Protein AF-M8B0C6-F1 (afdb_monomer_lite)

Structure (mmCIF, N/CA/C/O backbone):
data_AF-M8B0C6-F1
#
_entry.id   AF-M8B0C6-F1
#
loop_
_atom_site.group_PDB
_atom_site.id
_atom_site.type_symbol
_atom_site.label_atom_id
_atom_site.label_alt_id
_atom_site.label_comp_id
_atom_site.label_asym_id
_atom_site.label_entity_id
_atom_site.label_seq_id
_atom_site.pdbx_PDB_ins_code
_atom_site.Cartn_x
_atom_site.Cartn_y
_atom_site.Cartn_z
_atom_site.occupancy
_atom_site.B_iso_or_equiv
_atom_site.auth_seq_id
_atom_site.auth_comp_id
_atom_site.auth_asym_id
_atom_site.auth_atom_id
_atom_site.pdbx_PDB_model_num
ATOM 1 N N . MET A 1 1 ? -4.706 22.911 -1.051 1.00 49.00 1 MET A N 1
ATOM 2 C CA . MET A 1 1 ? -5.132 23.132 0.353 1.00 49.00 1 MET A CA 1
AT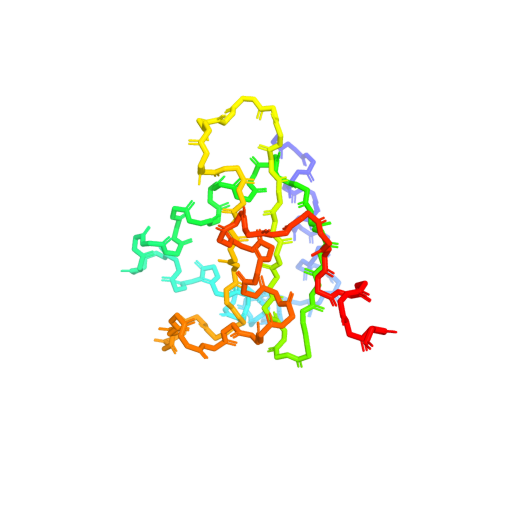OM 3 C C . MET A 1 1 ? -6.655 23.122 0.510 1.00 49.00 1 MET A C 1
ATOM 5 O O . MET A 1 1 ? -7.165 22.219 1.154 1.00 49.00 1 MET A O 1
ATOM 9 N N . ALA A 1 2 ? -7.408 24.033 -0.124 1.00 62.12 2 ALA A N 1
ATOM 10 C CA . ALA A 1 2 ? -8.867 24.136 0.068 1.00 62.12 2 ALA A CA 1
ATOM 11 C C . ALA A 1 2 ? -9.688 22.903 -0.373 1.00 62.12 2 ALA A C 1
ATOM 13 O O . ALA A 1 2 ? -10.706 22.598 0.239 1.00 62.12 2 ALA A O 1
ATOM 14 N N . ALA A 1 3 ? -9.253 22.174 -1.408 1.00 67.88 3 ALA A N 1
ATOM 15 C CA . ALA A 1 3 ? -9.934 20.955 -1.858 1.00 67.88 3 ALA A CA 1
ATOM 16 C C . ALA A 1 3 ? -9.866 19.828 -0.813 1.00 67.88 3 ALA A C 1
ATOM 18 O O . ALA A 1 3 ? -10.892 19.234 -0.506 1.00 67.88 3 ALA A O 1
ATOM 19 N N . VAL A 1 4 ? -8.691 19.622 -0.205 1.00 66.06 4 VAL A N 1
ATOM 20 C CA . VAL A 1 4 ? -8.466 18.605 0.838 1.00 66.06 4 VAL A CA 1
ATOM 21 C C . VAL A 1 4 ? -9.269 18.927 2.098 1.00 66.06 4 VAL A C 1
ATOM 23 O O . VAL A 1 4 ? -9.908 18.053 2.674 1.00 66.06 4 VAL A O 1
ATOM 26 N N . VAL A 1 5 ? -9.302 20.202 2.498 1.00 73.56 5 VAL A N 1
ATOM 27 C CA . VAL A 1 5 ? -10.102 20.653 3.648 1.00 73.56 5 VAL A CA 1
ATOM 28 C C . VAL A 1 5 ? -11.595 20.436 3.394 1.00 73.56 5 VAL A C 1
ATOM 30 O O . VAL A 1 5 ? -12.302 19.960 4.277 1.00 73.56 5 VAL A O 1
ATOM 33 N N . ARG A 1 6 ? -12.078 20.714 2.175 1.00 72.50 6 ARG A N 1
ATOM 34 C CA . ARG A 1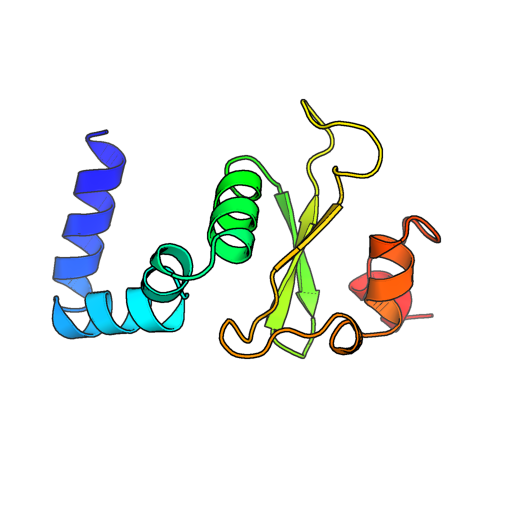 6 ? -13.478 20.475 1.798 1.00 72.50 6 ARG A CA 1
ATOM 35 C C . ARG A 1 6 ? -13.837 18.992 1.770 1.00 72.50 6 ARG A C 1
ATOM 37 O O . ARG A 1 6 ? -14.893 18.643 2.282 1.00 72.50 6 ARG A O 1
ATOM 44 N N . SER A 1 7 ? -12.965 18.128 1.252 1.00 66.62 7 SER A N 1
ATOM 45 C CA . SER A 1 7 ? -13.193 16.677 1.264 1.00 66.62 7 SER A CA 1
ATOM 46 C C . SER A 1 7 ? -13.156 16.093 2.678 1.00 66.62 7 SER A C 1
ATOM 48 O O . SER A 1 7 ? -13.974 15.239 3.006 1.00 66.62 7 SER A O 1
ATOM 50 N N . VAL A 1 8 ? -12.269 16.588 3.551 1.00 72.25 8 VAL A N 1
ATOM 51 C CA . VAL A 1 8 ? -12.239 16.198 4.973 1.00 72.25 8 VAL A CA 1
ATOM 52 C C . VAL A 1 8 ? -13.521 16.648 5.674 1.00 72.25 8 VAL A C 1
ATOM 54 O O . VAL A 1 8 ? -14.146 15.860 6.378 1.00 72.25 8 VAL A O 1
ATOM 57 N N . TRP A 1 9 ? -13.964 17.885 5.434 1.00 73.00 9 TRP A N 1
ATOM 58 C CA . TRP A 1 9 ? -15.207 18.411 5.997 1.00 73.00 9 TRP A CA 1
ATOM 59 C C . TRP A 1 9 ? -16.446 17.648 5.509 1.00 73.00 9 TRP A C 1
ATOM 61 O O . TRP A 1 9 ? -17.313 17.312 6.312 1.00 73.00 9 TRP A O 1
ATOM 71 N N . GLN A 1 10 ? -16.517 17.320 4.216 1.00 69.50 10 GLN A N 1
ATOM 72 C CA . GLN A 1 10 ? -17.580 16.480 3.655 1.00 69.50 10 GLN A CA 1
ATOM 73 C C . GLN A 1 10 ? -17.573 15.079 4.275 1.00 69.50 10 GLN A C 1
ATOM 75 O O . GLN A 1 10 ? -18.624 14.614 4.707 1.00 69.50 10 GLN A O 1
ATOM 80 N N . GLY A 1 11 ? -16.401 14.459 4.438 1.00 66.44 11 GLY A N 1
ATOM 81 C CA . GLY A 1 11 ? -16.275 13.154 5.092 1.00 66.44 11 GLY A CA 1
ATOM 82 C C . GLY A 1 11 ? -16.716 13.160 6.560 1.00 66.44 11 GLY A C 1
ATOM 83 O O . GLY A 1 11 ? -17.401 12.237 7.002 1.00 66.44 11 GLY A O 1
ATOM 84 N N . ILE A 1 12 ? -16.386 14.219 7.311 1.00 75.62 12 ILE A N 1
ATOM 85 C CA . ILE A 1 12 ? -16.856 14.412 8.694 1.00 75.62 12 ILE A CA 1
ATOM 86 C C . ILE A 1 12 ? -18.376 14.611 8.725 1.00 75.62 12 ILE A C 1
ATOM 88 O O . ILE A 1 12 ? -19.041 14.074 9.612 1.00 75.62 12 ILE A O 1
ATOM 92 N N . ARG A 1 13 ? -18.936 15.351 7.760 1.00 73.31 13 ARG A N 1
ATOM 93 C CA . ARG A 1 13 ? -20.374 15.641 7.686 1.00 73.31 13 ARG A CA 1
ATOM 94 C C . ARG A 1 13 ? -21.211 14.426 7.278 1.00 73.31 13 ARG A C 1
ATOM 96 O O . ARG A 1 13 ? -22.314 14.276 7.784 1.00 73.31 13 ARG A O 1
ATOM 103 N N . GLU A 1 14 ? -20.699 13.570 6.396 1.00 71.50 14 GLU A N 1
ATOM 104 C CA . GLU A 1 14 ? -21.406 12.374 5.912 1.00 71.50 14 GLU A CA 1
ATOM 105 C C . GLU A 1 14 ? -21.333 11.195 6.885 1.00 71.50 14 GLU A C 1
ATOM 107 O O . GLU A 1 14 ? -22.322 10.492 7.073 1.00 71.50 14 GLU A O 1
ATOM 112 N N . LYS A 1 15 ? -20.174 10.959 7.513 1.00 66.19 15 LYS A N 1
ATOM 113 C CA . LYS A 1 15 ? -19.966 9.785 8.379 1.00 66.19 15 LYS A CA 1
ATOM 114 C C . LYS A 1 15 ? -20.125 10.099 9.869 1.00 66.19 15 LYS A C 1
ATOM 116 O O . LYS A 1 15 ? -20.319 9.181 10.666 1.00 66.19 15 LYS A O 1
ATOM 121 N N . GLY A 1 16 ? -20.063 11.374 10.253 1.00 81.81 16 GLY A N 1
ATOM 122 C CA . GLY A 1 16 ? -19.951 11.819 11.640 1.00 81.81 16 GLY A CA 1
ATOM 123 C C . GLY A 1 16 ? -18.506 11.747 12.144 1.00 81.81 16 GLY A C 1
ATOM 124 O O . GLY A 1 16 ? -17.748 10.838 11.792 1.00 81.81 16 GLY A O 1
ATOM 125 N N . LEU A 1 17 ? -18.120 12.702 12.999 1.00 79.75 17 LEU A N 1
ATOM 126 C CA . LEU A 1 17 ? -16.746 12.859 13.500 1.00 79.75 17 LEU A CA 1
ATOM 127 C C . LEU A 1 17 ? -16.192 11.563 14.121 1.00 79.75 17 LEU A C 1
ATOM 129 O O . LEU A 1 17 ? -15.041 11.206 13.884 1.00 79.75 17 LEU A O 1
ATOM 133 N N . THR A 1 18 ? -17.027 10.817 14.847 1.00 77.44 18 THR A N 1
ATOM 134 C CA . THR A 1 18 ? -16.654 9.550 15.494 1.00 77.44 18 THR A CA 1
ATOM 135 C C . THR A 1 18 ? -16.306 8.453 14.488 1.00 77.44 18 THR A C 1
ATOM 137 O O . THR A 1 18 ? -15.300 7.767 14.655 1.00 77.44 18 THR A O 1
ATOM 140 N N . ASN A 1 19 ? -17.090 8.291 13.415 1.00 78.69 19 ASN A N 1
ATOM 141 C CA . ASN A 1 19 ? -16.783 7.302 12.378 1.00 78.69 19 ASN A CA 1
ATOM 142 C C . ASN A 1 19 ? -15.604 7.733 11.513 1.00 78.69 19 ASN A C 1
ATOM 144 O O . ASN A 1 19 ? -14.851 6.875 11.072 1.00 78.69 19 ASN A O 1
ATOM 148 N N . PHE A 1 20 ? -15.416 9.035 11.290 1.00 78.62 20 PHE A N 1
ATOM 149 C CA . PHE A 1 20 ? -14.238 9.543 10.594 1.00 78.62 20 PHE A CA 1
ATOM 150 C C . PHE A 1 20 ? -12.956 9.303 11.406 1.00 78.62 20 PHE A C 1
ATOM 152 O O . PHE A 1 20 ? -11.968 8.819 10.861 1.00 78.62 20 PHE A O 1
ATOM 159 N N . LEU A 1 21 ? -12.980 9.562 12.718 1.00 77.56 21 LEU A N 1
ATOM 160 C CA . LEU A 1 21 ? -11.859 9.255 13.612 1.00 77.56 21 LEU A CA 1
ATOM 161 C C . LEU A 1 21 ? -11.587 7.749 13.690 1.00 77.56 21 LEU A C 1
ATOM 163 O O . LEU A 1 21 ? -10.429 7.336 13.658 1.00 77.56 21 LEU A O 1
ATOM 167 N N . ARG A 1 22 ? -12.640 6.923 13.743 1.00 77.19 22 ARG A N 1
ATOM 168 C CA . ARG A 1 22 ? -12.518 5.462 13.666 1.00 77.19 22 ARG A CA 1
ATOM 169 C C . ARG A 1 22 ? -11.898 5.023 12.341 1.00 77.19 22 ARG A C 1
ATOM 171 O O . ARG A 1 22 ? -10.931 4.277 12.363 1.00 77.19 22 ARG A O 1
ATOM 178 N N . TYR A 1 23 ? -12.371 5.564 11.222 1.00 76.69 23 TYR A N 1
ATOM 179 C CA . TYR A 1 23 ? -11.816 5.318 9.893 1.00 76.69 23 TYR A CA 1
ATOM 180 C C . TYR A 1 23 ? -10.333 5.706 9.811 1.00 76.69 23 TYR A C 1
ATOM 182 O O . TYR A 1 23 ? -9.511 4.906 9.382 1.00 76.69 23 TYR A O 1
ATOM 190 N N . ALA A 1 24 ? -9.953 6.892 10.297 1.00 75.19 24 ALA A N 1
ATOM 191 C CA . ALA A 1 24 ? -8.557 7.331 10.329 1.00 75.19 24 ALA A CA 1
ATOM 192 C C . ALA A 1 24 ? -7.675 6.445 11.233 1.00 75.19 24 ALA A C 1
ATOM 194 O O . ALA A 1 24 ? -6.489 6.243 10.954 1.00 75.19 24 ALA A O 1
ATOM 195 N N . ARG A 1 25 ? -8.248 5.893 12.311 1.00 75.62 25 ARG A N 1
ATOM 196 C CA . ARG A 1 25 ? -7.585 4.915 13.183 1.00 75.62 25 ARG A CA 1
ATOM 197 C C . ARG A 1 25 ? -7.408 3.559 12.501 1.00 75.62 25 ARG A C 1
ATOM 199 O O . ARG A 1 25 ? -6.327 2.986 12.615 1.00 75.62 25 ARG A O 1
ATOM 206 N N . GLU A 1 26 ? -8.435 3.075 11.807 1.00 70.94 26 GLU A N 1
ATOM 207 C CA . GLU A 1 26 ? -8.454 1.793 11.089 1.00 70.94 26 GLU A CA 1
ATOM 208 C C . GLU A 1 26 ? -7.515 1.801 9.874 1.00 70.94 26 GLU A C 1
ATOM 210 O O . GLU A 1 26 ? -6.712 0.888 9.720 1.00 70.94 26 GLU A O 1
ATOM 215 N N . GLU A 1 27 ? -7.499 2.881 9.089 1.00 72.38 27 GLU A N 1
ATOM 216 C CA . GLU A 1 27 ? -6.548 3.098 7.982 1.00 72.38 27 GLU A CA 1
ATOM 217 C C . GLU A 1 27 ? -5.079 3.224 8.447 1.00 72.38 27 GLU A C 1
ATOM 219 O O . GLU A 1 27 ? -4.146 3.232 7.634 1.00 72.38 27 GLU A O 1
ATOM 224 N N . GLY A 1 28 ? -4.853 3.326 9.762 1.00 71.19 28 GLY A N 1
ATOM 225 C CA . GLY A 1 28 ? -3.524 3.350 10.366 1.00 71.19 28 GLY A CA 1
ATOM 226 C C . GLY A 1 28 ? -2.831 4.708 10.351 1.00 71.19 28 GLY A C 1
ATOM 227 O O . GLY A 1 28 ? -1.657 4.777 10.718 1.00 71.19 28 GLY A O 1
ATOM 228 N N . TYR A 1 29 ? -3.524 5.796 9.998 1.00 70.12 29 TYR A N 1
ATOM 229 C CA . TYR A 1 29 ? -2.950 7.149 10.028 1.00 70.12 29 TYR A CA 1
ATOM 230 C C . TYR A 1 29 ? -2.513 7.562 11.439 1.00 70.12 29 TYR A C 1
ATOM 232 O O . TYR A 1 29 ? -1.493 8.224 11.599 1.00 70.12 29 TYR A O 1
ATOM 240 N N . LEU A 1 30 ? -3.226 7.105 12.474 1.00 73.12 30 LEU A N 1
ATOM 241 C CA . LEU A 1 30 ? -2.820 7.309 13.870 1.00 73.12 30 LEU A CA 1
ATOM 242 C C . LEU A 1 30 ? -1.564 6.507 14.246 1.00 73.12 30 LEU A C 1
ATOM 244 O O . LEU A 1 30 ? -0.741 6.993 15.016 1.00 73.12 30 LEU A O 1
ATOM 248 N N . LYS A 1 31 ? -1.394 5.297 13.695 1.00 71.31 31 LYS A N 1
ATOM 249 C CA . LYS A 1 31 ? -0.209 4.457 13.948 1.00 71.31 31 LYS A CA 1
ATOM 250 C C . LYS A 1 31 ? 1.040 4.962 13.216 1.00 71.31 31 LYS A C 1
ATOM 252 O O . LYS A 1 31 ? 2.134 4.791 13.740 1.00 71.31 31 LYS A O 1
ATOM 257 N N . CYS A 1 32 ? 0.886 5.656 12.082 1.00 72.69 32 CYS A N 1
ATOM 258 C CA . CYS A 1 32 ? 2.001 6.302 11.371 1.00 72.69 32 CYS A CA 1
ATOM 259 C C . CYS A 1 32 ? 2.752 7.327 12.229 1.00 72.69 32 CYS A C 1
ATOM 261 O O . CYS A 1 32 ? 3.921 7.583 11.981 1.00 72.69 32 CYS A O 1
ATOM 263 N N . LEU A 1 33 ? 2.096 7.936 13.222 1.00 71.75 33 LEU A N 1
ATOM 264 C CA . LEU A 1 33 ? 2.744 8.923 14.088 1.00 71.75 33 LEU A CA 1
ATOM 265 C C . LEU A 1 33 ? 3.771 8.286 15.036 1.00 71.75 33 LEU A C 1
ATOM 267 O O . LEU A 1 33 ? 4.713 8.957 15.442 1.00 71.75 33 LEU A O 1
ATOM 271 N N . GLY A 1 34 ? 3.581 7.010 15.392 1.00 73.12 34 GLY A N 1
ATOM 272 C CA . GLY A 1 34 ? 4.497 6.259 16.255 1.00 73.12 34 GLY A CA 1
ATOM 273 C C . GLY A 1 34 ? 5.472 5.362 15.491 1.00 73.12 34 GLY A C 1
ATOM 274 O O . GLY A 1 34 ? 6.554 5.085 15.998 1.00 73.12 34 GLY A O 1
ATOM 275 N N . ASP A 1 35 ? 5.109 4.921 14.283 1.00 76.81 35 ASP A N 1
ATOM 276 C CA . ASP A 1 35 ? 5.949 4.071 13.437 1.00 76.81 35 ASP A CA 1
ATOM 277 C C . ASP A 1 35 ? 6.471 4.841 12.214 1.00 76.81 35 ASP A C 1
ATOM 279 O O . ASP A 1 35 ? 5.743 5.101 11.248 1.00 76.81 35 ASP A O 1
ATOM 283 N N . GLY A 1 36 ? 7.763 5.179 12.253 1.00 76.44 36 GLY A N 1
ATOM 284 C CA . GLY A 1 36 ? 8.445 5.908 11.185 1.00 76.44 36 GLY A CA 1
ATOM 285 C C . GLY A 1 36 ? 8.483 5.164 9.847 1.00 76.44 36 GLY A C 1
ATOM 286 O O . GLY A 1 36 ? 8.427 5.811 8.800 1.00 76.44 36 GLY A O 1
ATOM 287 N N . ASN A 1 37 ? 8.500 3.825 9.852 1.00 77.62 37 ASN A N 1
ATOM 288 C CA . ASN A 1 37 ? 8.482 3.042 8.614 1.00 77.62 37 ASN A CA 1
ATOM 289 C C . ASN A 1 37 ? 7.131 3.180 7.916 1.00 77.62 37 ASN A C 1
ATOM 291 O O . ASN A 1 37 ? 7.059 3.387 6.705 1.00 77.62 37 ASN A O 1
ATOM 295 N N . LEU A 1 38 ? 6.045 3.133 8.689 1.00 78.69 38 LEU A N 1
ATOM 296 C CA . LEU A 1 38 ? 4.705 3.283 8.143 1.00 78.69 38 LEU A CA 1
ATOM 297 C C . LEU A 1 38 ? 4.466 4.705 7.615 1.00 78.69 38 LEU A C 1
ATOM 299 O O . LEU A 1 38 ? 3.867 4.868 6.548 1.00 78.69 38 LEU A O 1
ATOM 303 N N . LEU A 1 39 ? 4.984 5.725 8.310 1.00 79.50 39 LEU A N 1
ATOM 304 C CA . LEU A 1 39 ? 4.975 7.105 7.821 1.00 79.50 39 LEU A CA 1
ATOM 305 C C . LEU A 1 39 ? 5.700 7.214 6.474 1.00 79.50 39 LEU A C 1
ATOM 307 O O . LEU A 1 39 ? 5.170 7.807 5.534 1.00 79.50 39 LEU A O 1
ATOM 311 N N . GLN A 1 40 ? 6.884 6.606 6.362 1.00 79.06 40 GLN A N 1
ATOM 312 C CA . GLN A 1 40 ? 7.652 6.596 5.124 1.00 79.06 40 GLN A CA 1
ATOM 313 C C . GLN A 1 40 ? 6.867 5.936 3.985 1.00 79.06 40 GLN A C 1
ATOM 315 O O . GLN A 1 40 ? 6.801 6.512 2.899 1.00 79.06 40 GLN A O 1
ATOM 320 N N . THR A 1 41 ? 6.233 4.784 4.209 1.00 79.12 41 THR A N 1
ATOM 321 C CA . THR A 1 41 ? 5.408 4.119 3.187 1.00 79.12 41 THR A CA 1
ATOM 322 C C . THR A 1 41 ? 4.227 4.991 2.763 1.00 79.12 41 THR A C 1
ATOM 324 O O . THR A 1 41 ? 3.987 5.164 1.570 1.00 79.12 41 THR A O 1
ATOM 327 N N . LYS A 1 42 ? 3.530 5.633 3.712 1.00 80.38 42 LYS A N 1
ATOM 328 C CA . LYS A 1 42 ? 2.434 6.562 3.386 1.00 80.38 42 LYS A CA 1
ATOM 329 C C . LYS A 1 42 ? 2.911 7.774 2.581 1.00 80.38 42 LYS A C 1
ATOM 331 O O . LYS A 1 42 ? 2.161 8.241 1.732 1.00 80.38 42 LYS A O 1
ATOM 336 N N . ILE A 1 43 ? 4.133 8.264 2.807 1.00 79.19 43 ILE A N 1
ATOM 337 C CA . ILE A 1 43 ? 4.732 9.332 1.992 1.00 79.19 43 ILE A CA 1
ATOM 338 C C . ILE A 1 43 ? 5.052 8.824 0.582 1.00 79.19 43 ILE A C 1
ATOM 340 O O . ILE A 1 43 ? 4.740 9.513 -0.384 1.00 79.1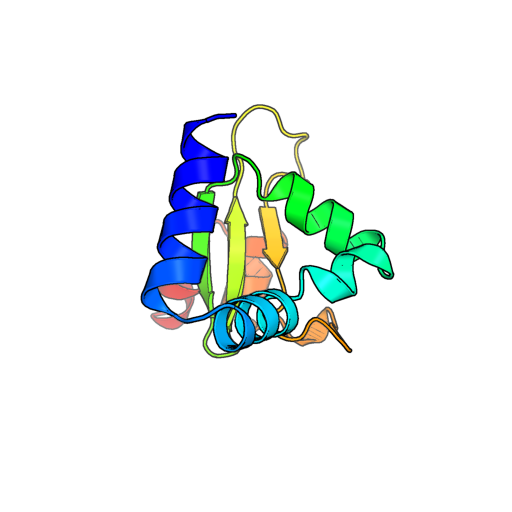9 43 ILE A O 1
ATOM 344 N N . HIS A 1 44 ? 5.616 7.620 0.438 1.00 75.94 44 HIS A N 1
ATOM 345 C CA . HIS A 1 44 ? 5.897 7.037 -0.882 1.00 75.94 44 HIS A CA 1
ATOM 346 C C . HIS A 1 44 ? 4.620 6.799 -1.694 1.00 75.94 44 HIS A C 1
ATOM 348 O O . HIS A 1 44 ? 4.630 6.991 -2.907 1.00 75.94 44 HIS A O 1
ATOM 354 N N . ASN A 1 45 ? 3.507 6.463 -1.033 1.00 78.31 45 ASN A N 1
ATOM 355 C CA . ASN A 1 45 ? 2.202 6.326 -1.683 1.00 78.31 45 ASN A CA 1
ATOM 356 C C . ASN A 1 45 ? 1.719 7.632 -2.342 1.00 78.31 45 ASN A C 1
ATOM 358 O O . ASN A 1 45 ? 0.900 7.583 -3.261 1.00 78.31 45 ASN A O 1
ATOM 362 N N . ILE A 1 46 ? 2.200 8.803 -1.906 1.00 75.06 46 ILE A N 1
ATOM 363 C CA . ILE A 1 46 ? 1.839 10.090 -2.511 1.00 75.06 46 ILE A CA 1
ATOM 364 C C . ILE A 1 46 ? 2.490 10.171 -3.900 1.00 75.06 46 ILE A C 1
ATOM 366 O O . ILE A 1 46 ? 3.680 10.453 -4.049 1.00 75.06 46 ILE A O 1
ATOM 370 N N . GLY A 1 47 ? 1.686 9.914 -4.933 1.00 77.25 47 GLY A N 1
ATOM 371 C CA . GLY A 1 47 ? 2.125 9.880 -6.332 1.00 77.25 47 GLY A CA 1
ATOM 372 C C . GLY A 1 47 ? 2.517 8.491 -6.842 1.00 77.25 47 GLY A C 1
ATOM 373 O O . GLY A 1 47 ? 3.127 8.398 -7.904 1.00 77.25 47 GLY A O 1
ATOM 374 N N . ALA A 1 48 ? 2.188 7.429 -6.105 1.00 85.31 48 ALA A N 1
ATOM 375 C CA . ALA A 1 48 ? 2.313 6.056 -6.579 1.00 85.31 48 ALA A CA 1
ATOM 376 C C . ALA A 1 48 ? 0.996 5.543 -7.169 1.00 85.31 48 ALA A C 1
ATOM 378 O O . A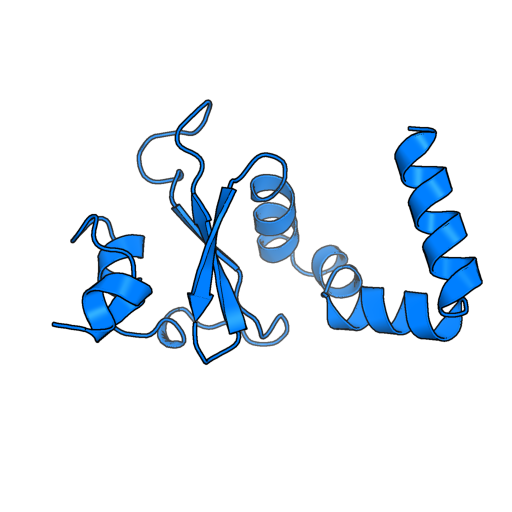LA A 1 48 ? -0.088 5.982 -6.781 1.00 85.31 48 ALA A O 1
ATOM 379 N N . THR A 1 49 ? 1.098 4.587 -8.088 1.00 88.31 49 THR A N 1
ATOM 380 C CA . THR A 1 49 ? -0.056 3.930 -8.707 1.00 88.31 49 THR A CA 1
ATOM 381 C C . THR A 1 49 ? -0.356 2.641 -7.957 1.00 88.31 49 THR A C 1
ATOM 383 O O . THR A 1 49 ? 0.547 1.839 -7.726 1.00 88.31 49 THR A O 1
ATOM 386 N N . LEU A 1 50 ? -1.614 2.440 -7.558 1.00 90.19 50 LEU A N 1
ATOM 387 C CA . LEU A 1 50 ? -2.062 1.173 -6.981 1.00 90.19 50 LEU A CA 1
ATOM 388 C C . LEU A 1 50 ? -2.151 0.131 -8.100 1.00 90.19 50 LEU A C 1
ATOM 390 O O . LEU A 1 50 ? -2.930 0.306 -9.034 1.00 90.19 50 LEU A O 1
ATOM 394 N N . VAL A 1 51 ? -1.354 -0.930 -7.996 1.00 91.38 51 VAL A N 1
ATOM 395 C CA . VAL A 1 51 ? -1.292 -2.007 -8.994 1.00 91.38 51 VAL A CA 1
ATOM 396 C C . VAL A 1 51 ? -2.325 -3.084 -8.694 1.00 91.38 51 VAL A C 1
ATOM 398 O O . VAL A 1 51 ? -3.011 -3.539 -9.603 1.00 91.38 51 VAL A O 1
ATOM 401 N N . GLY A 1 52 ? -2.462 -3.461 -7.423 1.00 90.69 52 GLY A N 1
ATOM 402 C CA . GLY A 1 52 ? -3.397 -4.497 -7.005 1.00 90.69 52 GLY A CA 1
ATOM 403 C C . GLY A 1 52 ? -3.482 -4.645 -5.493 1.00 90.69 52 GLY A C 1
ATOM 404 O O . GLY A 1 52 ? -2.761 -3.988 -4.731 1.00 90.69 52 GLY A O 1
ATOM 405 N N . VAL A 1 53 ? -4.409 -5.497 -5.068 1.00 91.31 53 VAL A N 1
ATOM 406 C CA . VAL A 1 53 ? -4.663 -5.822 -3.664 1.00 91.31 53 VAL A CA 1
ATOM 407 C C . VAL A 1 53 ? -4.781 -7.333 -3.555 1.00 91.31 53 VAL A C 1
ATOM 409 O O . VAL A 1 53 ? -5.564 -7.929 -4.289 1.00 91.31 53 VAL A O 1
ATOM 412 N N . ASP A 1 54 ? -4.018 -7.944 -2.652 1.00 90.44 54 ASP A N 1
ATOM 413 C CA . ASP A 1 54 ? -4.119 -9.387 -2.427 1.00 90.44 54 ASP A CA 1
ATOM 414 C C . ASP A 1 54 ? -5.330 -9.770 -1.560 1.00 90.44 54 ASP A C 1
ATOM 416 O O . ASP A 1 54 ? -6.031 -8.929 -0.989 1.00 90.44 54 ASP A O 1
ATOM 420 N N . THR A 1 55 ? -5.564 -11.074 -1.418 1.00 86.69 55 THR A N 1
ATOM 421 C CA . THR A 1 55 ? -6.630 -11.632 -0.573 1.00 86.69 55 THR A CA 1
ATOM 422 C C . THR A 1 55 ? -6.486 -11.298 0.912 1.00 86.69 55 THR A C 1
ATOM 424 O O . THR A 1 55 ? -7.474 -11.336 1.643 1.00 86.69 55 THR A O 1
ATOM 427 N N . PHE A 1 56 ? -5.276 -10.976 1.375 1.00 86.31 56 PHE A N 1
ATOM 428 C CA . PHE A 1 56 ? -5.013 -10.560 2.754 1.00 86.31 56 PHE A CA 1
ATOM 429 C C . PHE A 1 56 ? -5.238 -9.053 2.961 1.00 86.31 56 PHE A C 1
ATOM 431 O O . PHE A 1 56 ? -5.200 -8.572 4.095 1.00 86.31 56 PHE A O 1
ATOM 438 N N . GLY A 1 57 ? -5.513 -8.310 1.885 1.00 87.25 57 GLY A N 1
ATOM 439 C CA . GLY A 1 57 ? -5.737 -6.870 1.889 1.00 87.25 57 GLY A CA 1
ATOM 440 C C . GLY A 1 57 ? -4.457 -6.036 1.807 1.00 87.25 57 GLY A C 1
ATOM 441 O O . GLY A 1 57 ? -4.524 -4.819 2.011 1.00 87.25 57 GLY A O 1
ATOM 442 N N . ASN A 1 58 ? -3.296 -6.646 1.546 1.00 91.50 58 ASN A N 1
ATOM 443 C CA . ASN A 1 58 ? -2.069 -5.895 1.306 1.00 91.50 58 ASN A CA 1
ATOM 444 C C . ASN A 1 58 ? -2.166 -5.203 -0.051 1.00 91.50 58 ASN A C 1
ATOM 446 O O . ASN A 1 58 ? -2.596 -5.790 -1.044 1.00 91.50 58 ASN A O 1
ATOM 450 N N . LYS A 1 59 ? -1.763 -3.935 -0.087 1.00 91.38 59 LYS A N 1
ATOM 451 C CA . LYS A 1 59 ? -1.851 -3.091 -1.279 1.00 91.38 59 LYS A CA 1
ATOM 452 C C . LYS A 1 59 ? -0.475 -2.963 -1.913 1.00 91.38 59 LYS A C 1
ATOM 454 O O . LYS A 1 59 ? 0.479 -2.587 -1.232 1.00 91.38 59 LYS A O 1
ATOM 459 N N . TYR A 1 60 ? -0.380 -3.232 -3.206 1.00 91.75 60 TYR A N 1
ATOM 460 C CA . TYR A 1 60 ? 0.870 -3.173 -3.957 1.00 91.75 60 TYR A CA 1
ATOM 461 C C . TYR A 1 60 ? 0.899 -1.915 -4.809 1.00 91.75 60 TYR A C 1
ATOM 463 O O . TYR A 1 60 ? -0.033 -1.649 -5.571 1.00 91.75 60 TYR A O 1
ATOM 471 N N . TYR A 1 61 ? 1.968 -1.137 -4.673 1.00 91.31 61 TYR A N 1
ATOM 472 C CA . TYR A 1 61 ? 2.123 0.130 -5.372 1.00 91.31 61 TYR A CA 1
ATOM 473 C C . TYR A 1 61 ? 3.354 0.115 -6.264 1.00 91.31 61 TYR A C 1
ATOM 475 O O . TYR A 1 61 ? 4.383 -0.473 -5.925 1.00 91.31 61 TYR A O 1
ATOM 483 N N . GLU A 1 62 ? 3.241 0.816 -7.388 1.00 90.50 62 GLU A N 1
ATOM 484 C CA . GLU A 1 62 ? 4.336 1.048 -8.314 1.00 90.50 62 GLU A CA 1
ATOM 485 C C . GLU A 1 62 ? 4.459 2.532 -8.664 1.00 90.50 62 GLU A C 1
ATOM 487 O O . GLU A 1 62 ? 3.470 3.243 -8.869 1.00 90.50 62 GLU A O 1
ATOM 492 N N . LYS A 1 63 ? 5.700 3.007 -8.756 1.00 88.12 63 LYS A N 1
ATOM 493 C CA . LYS A 1 63 ? 6.032 4.361 -9.184 1.00 88.12 63 LYS A CA 1
ATOM 494 C C . LYS A 1 63 ? 7.209 4.339 -10.157 1.00 88.12 63 LYS A C 1
ATOM 496 O O . LYS A 1 63 ? 8.369 4.377 -9.760 1.00 88.12 63 LYS A O 1
ATOM 501 N N . LEU A 1 64 ? 6.887 4.291 -11.451 1.00 77.19 64 LEU A N 1
ATOM 502 C CA . LEU A 1 64 ? 7.871 4.208 -12.541 1.00 77.19 64 LEU A CA 1
ATOM 503 C C . LEU A 1 64 ? 8.669 5.506 -12.768 1.00 77.19 64 LEU A C 1
ATOM 505 O O . LEU A 1 64 ? 9.766 5.453 -13.310 1.00 77.19 64 LEU A O 1
ATOM 509 N N . HIS A 1 65 ? 8.124 6.662 -12.380 1.00 73.12 65 HIS A N 1
ATOM 510 C CA . HIS A 1 65 ? 8.728 7.978 -12.622 1.00 73.12 65 HIS A CA 1
ATOM 511 C C . HIS A 1 65 ? 9.225 8.593 -11.302 1.00 73.12 65 HIS A C 1
ATOM 513 O O . HIS A 1 65 ? 8.636 8.355 -10.247 1.00 73.12 65 HIS A O 1
ATOM 519 N N . ASP 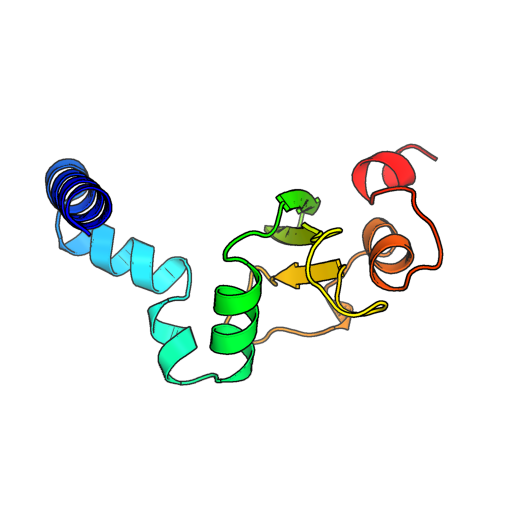A 1 66 ? 10.313 9.367 -11.340 1.00 70.38 66 ASP A N 1
ATOM 520 C CA . ASP A 1 66 ? 10.880 10.095 -10.186 1.00 70.38 66 ASP A CA 1
ATOM 521 C C . ASP A 1 66 ? 11.257 9.235 -8.965 1.00 70.38 66 ASP A C 1
ATOM 523 O O . ASP A 1 66 ? 11.250 9.710 -7.826 1.00 70.38 66 ASP A O 1
ATOM 527 N N . THR A 1 67 ? 11.584 7.957 -9.176 1.00 73.19 67 THR A N 1
ATOM 528 C CA . THR A 1 67 ? 11.959 7.039 -8.090 1.00 73.19 67 THR A CA 1
ATOM 529 C C . THR A 1 67 ? 13.221 6.266 -8.454 1.00 73.19 67 THR A C 1
ATOM 531 O O . THR A 1 67 ? 13.414 5.873 -9.602 1.00 73.19 67 THR A O 1
ATOM 534 N N . GLN A 1 68 ? 14.102 6.047 -7.476 1.00 79.00 68 GLN A N 1
ATOM 535 C CA . GLN A 1 68 ? 15.329 5.276 -7.674 1.00 79.00 68 GLN A CA 1
ATOM 536 C C . GLN A 1 68 ? 15.004 3.836 -8.103 1.00 79.00 68 GLN A C 1
ATOM 538 O O . GLN A 1 68 ? 14.099 3.199 -7.550 1.00 79.00 68 GLN A O 1
ATOM 543 N N . TYR A 1 69 ? 15.774 3.302 -9.057 1.00 76.06 69 TYR A N 1
ATOM 544 C CA . TYR A 1 69 ? 15.664 1.904 -9.474 1.00 76.06 69 TYR A CA 1
ATOM 545 C C . TYR A 1 69 ? 15.792 0.964 -8.260 1.00 76.06 69 TYR A C 1
ATOM 547 O O . TYR A 1 69 ? 16.608 1.195 -7.370 1.00 76.06 69 TYR A O 1
ATOM 555 N N . GLY A 1 70 ? 14.930 -0.054 -8.187 1.00 79.31 70 GLY A N 1
ATOM 556 C CA . GLY A 1 70 ? 14.780 -0.937 -7.020 1.00 79.31 70 GLY A CA 1
ATOM 557 C C . GLY A 1 70 ? 13.826 -0.448 -5.915 1.00 79.31 70 GLY A C 1
ATOM 558 O O . GLY A 1 70 ? 13.338 -1.272 -5.154 1.00 79.31 70 GLY A O 1
ATOM 559 N N . ARG A 1 71 ? 13.484 0.850 -5.843 1.00 83.12 71 ARG A N 1
ATOM 560 C CA . ARG A 1 71 ? 12.501 1.395 -4.869 1.00 83.12 71 ARG A CA 1
ATOM 561 C C . ARG A 1 71 ? 11.154 1.766 -5.493 1.00 83.12 71 ARG A C 1
ATOM 563 O O . ARG A 1 71 ? 10.311 2.363 -4.834 1.00 83.12 71 ARG A O 1
ATOM 570 N N . HIS A 1 72 ? 10.963 1.440 -6.767 1.00 87.62 72 HIS A N 1
ATOM 571 C CA . HIS A 1 72 ? 9.756 1.770 -7.520 1.00 87.62 72 HIS A CA 1
ATOM 572 C C . HIS A 1 72 ? 8.579 0.835 -7.220 1.00 87.62 72 HIS A C 1
ATOM 574 O O . HIS A 1 72 ? 7.467 1.179 -7.590 1.00 87.62 72 HIS A O 1
ATOM 580 N N . ARG A 1 73 ? 8.796 -0.312 -6.558 1.00 90.69 73 ARG A N 1
ATOM 581 C CA . ARG A 1 73 ? 7.744 -1.240 -6.113 1.00 90.69 73 ARG A CA 1
ATOM 582 C C . ARG A 1 73 ? 7.815 -1.401 -4.605 1.00 90.69 73 ARG A C 1
ATOM 584 O O . ARG A 1 73 ? 8.903 -1.559 -4.054 1.00 90.69 73 ARG A O 1
ATOM 591 N N . TRP A 1 74 ? 6.668 -1.369 -3.943 1.00 90.62 74 TRP A N 1
ATOM 592 C CA . TRP A 1 74 ? 6.571 -1.685 -2.522 1.00 90.62 74 TRP A CA 1
ATOM 593 C C . TRP A 1 74 ? 5.175 -2.189 -2.171 1.00 90.62 74 TRP A C 1
ATOM 595 O O . TRP A 1 74 ? 4.214 -2.037 -2.928 1.00 90.62 74 TRP A O 1
ATOM 605 N N . VAL A 1 75 ? 5.081 -2.786 -0.988 1.00 91.69 75 VAL A N 1
ATOM 606 C CA . VAL A 1 75 ? 3.835 -3.287 -0.416 1.00 91.69 75 VAL A CA 1
ATOM 607 C C . VAL A 1 75 ? 3.466 -2.476 0.819 1.00 91.69 75 VAL A C 1
ATOM 609 O O . VAL A 1 75 ? 4.302 -2.146 1.661 1.00 91.69 75 VAL A O 1
ATOM 612 N N . GLU A 1 76 ? 2.188 -2.150 0.927 1.00 90.19 76 GLU A N 1
ATOM 613 C CA . GLU A 1 76 ? 1.576 -1.606 2.122 1.00 90.19 76 GLU A CA 1
ATOM 614 C C . GLU A 1 76 ? 0.729 -2.703 2.778 1.00 90.19 76 GLU A C 1
ATOM 616 O O . GLU A 1 76 ? -0.386 -2.991 2.340 1.00 90.19 76 GLU A O 1
ATOM 621 N N . TYR A 1 77 ? 1.256 -3.303 3.846 1.00 88.81 77 TYR A N 1
ATOM 622 C CA . TYR A 1 77 ? 0.577 -4.379 4.571 1.00 88.81 77 TYR A CA 1
ATOM 623 C C . TYR A 1 77 ? -0.767 -3.938 5.145 1.00 88.81 77 TYR A C 1
ATOM 625 O O . TYR A 1 77 ? -0.882 -2.815 5.642 1.00 88.81 77 TYR A O 1
ATOM 633 N N . ALA A 1 78 ? -1.769 -4.816 5.124 1.00 84.25 78 ALA A N 1
ATOM 634 C CA . ALA A 1 78 ? -3.076 -4.541 5.720 1.00 84.25 78 ALA A CA 1
ATOM 635 C C . ALA A 1 78 ? -2.967 -4.327 7.239 1.00 84.25 78 ALA A C 1
ATOM 637 O O . ALA A 1 78 ? -3.471 -3.335 7.773 1.00 84.25 78 ALA A O 1
ATOM 638 N N . ASP A 1 79 ? -2.252 -5.222 7.929 1.00 83.62 79 ASP A N 1
ATOM 639 C CA . ASP A 1 79 ? -2.018 -5.114 9.366 1.00 83.62 79 ASP A CA 1
ATOM 640 C C . ASP A 1 79 ? -0.917 -4.090 9.673 1.00 83.62 79 ASP A C 1
ATOM 642 O O . ASP A 1 79 ? 0.270 -4.298 9.432 1.00 83.62 79 ASP A O 1
ATOM 646 N N . LYS A 1 80 ? -1.324 -2.963 10.259 1.00 80.06 80 LYS A N 1
ATOM 647 C CA . LYS A 1 80 ? -0.432 -1.867 10.667 1.00 80.06 80 LYS A CA 1
ATOM 648 C C . LYS A 1 80 ? 0.200 -2.071 12.046 1.00 80.06 80 LYS A C 1
ATOM 650 O O . LYS A 1 80 ? 0.931 -1.206 12.509 1.00 80.06 80 LYS A O 1
ATOM 655 N N . GLY A 1 81 ? -0.195 -3.106 12.789 1.00 74.56 81 GLY A N 1
ATOM 656 C CA . GLY A 1 81 ? 0.298 -3.391 14.139 1.00 74.56 81 GLY A CA 1
ATOM 657 C C . GLY A 1 81 ? 1.458 -4.379 14.170 1.00 74.56 81 GLY A C 1
ATOM 658 O O . GLY A 1 81 ? 2.411 -4.158 14.910 1.00 74.56 81 GLY A O 1
ATOM 659 N N . ARG A 1 82 ? 1.367 -5.465 13.398 1.00 79.25 82 ARG A N 1
ATOM 660 C CA . ARG A 1 82 ? 2.400 -6.506 13.304 1.00 79.25 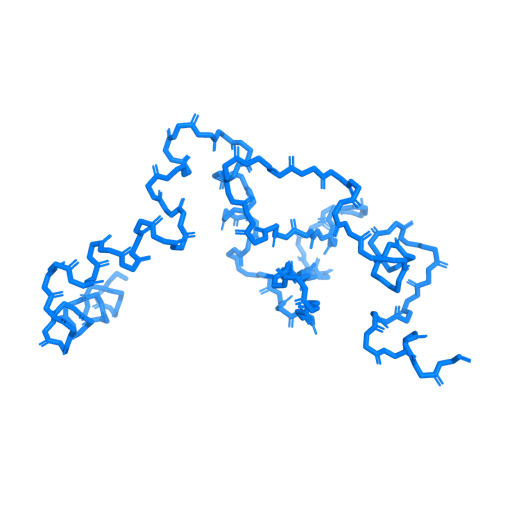82 ARG A CA 1
ATOM 661 C C . ARG A 1 82 ? 2.591 -6.941 11.852 1.00 79.25 82 ARG A C 1
ATOM 663 O O . ARG A 1 82 ? 2.301 -8.080 11.492 1.00 79.25 82 ARG A O 1
ATOM 670 N N . TYR A 1 83 ? 3.078 -6.024 11.022 1.00 82.06 83 TYR A N 1
ATOM 671 C CA . TYR A 1 83 ? 3.453 -6.366 9.653 1.00 82.06 83 TYR A CA 1
ATOM 672 C C . TYR A 1 83 ? 4.676 -7.288 9.644 1.00 82.06 83 TYR A C 1
ATOM 674 O O . TYR A 1 83 ? 5.615 -7.108 10.423 1.00 82.06 83 TYR A O 1
ATOM 682 N N . ASN A 1 84 ? 4.667 -8.277 8.754 1.00 85.31 84 ASN A N 1
ATOM 683 C CA . ASN A 1 84 ? 5.791 -9.182 8.535 1.00 85.31 84 ASN A CA 1
ATOM 684 C C . ASN A 1 84 ? 5.995 -9.398 7.032 1.00 85.31 84 ASN A C 1
ATOM 686 O O . ASN A 1 84 ? 5.030 -9.577 6.295 1.00 85.31 84 ASN A O 1
ATOM 690 N N . ALA A 1 85 ? 7.255 -9.437 6.594 1.00 85.19 85 ALA A N 1
ATOM 691 C CA . ALA A 1 85 ? 7.627 -9.710 5.209 1.00 85.19 85 ALA A CA 1
ATOM 692 C C . ALA A 1 85 ? 7.065 -11.042 4.681 1.00 85.19 85 ALA A C 1
ATOM 694 O O . ALA A 1 85 ? 6.753 -11.152 3.501 1.00 85.19 85 ALA A O 1
ATOM 695 N N . SER A 1 86 ? 6.867 -12.035 5.555 1.00 88.62 86 SER A N 1
ATOM 696 C CA . SER A 1 86 ? 6.289 -13.330 5.179 1.00 88.62 86 SER A CA 1
ATOM 697 C C . SER A 1 86 ? 4.780 -13.307 4.895 1.00 88.62 86 SER A C 1
ATOM 699 O O . SER A 1 86 ? 4.231 -14.334 4.511 1.00 88.62 86 SER A O 1
ATOM 701 N N . GLN A 1 87 ? 4.093 -12.177 5.100 1.00 88.31 87 GLN A N 1
ATOM 702 C CA . GLN A 1 87 ? 2.659 -12.034 4.804 1.00 88.31 87 GLN A CA 1
ATOM 703 C C . GLN A 1 87 ? 2.373 -11.796 3.314 1.00 88.31 87 GLN A C 1
ATOM 705 O O . GLN A 1 87 ? 1.210 -11.807 2.917 1.00 88.31 87 GLN A O 1
ATOM 710 N N . VAL A 1 88 ? 3.408 -11.572 2.499 1.00 90.94 88 VAL A N 1
ATOM 711 C CA . VAL A 1 88 ? 3.275 -11.444 1.044 1.00 90.94 88 VAL A CA 1
ATOM 712 C C . VAL A 1 88 ? 3.068 -12.840 0.437 1.00 90.94 88 VAL A C 1
ATOM 714 O O . VAL A 1 88 ? 3.919 -13.712 0.632 1.00 90.94 88 VAL A O 1
ATOM 717 N N . PRO A 1 89 ? 1.974 -13.089 -0.304 1.00 90.88 89 PRO A N 1
ATOM 718 C CA . PRO A 1 89 ? 1.753 -14.361 -0.985 1.00 90.88 89 PRO A CA 1
ATOM 719 C C . PRO A 1 89 ? 2.752 -14.567 -2.133 1.00 90.88 89 PRO A C 1
ATOM 721 O O . PRO A 1 89 ? 3.304 -13.616 -2.690 1.00 90.88 89 PRO A O 1
ATOM 724 N N . ALA A 1 90 ? 2.958 -15.827 -2.526 1.00 89.31 90 ALA A N 1
ATOM 725 C CA . ALA A 1 90 ? 3.946 -16.203 -3.543 1.00 89.31 90 ALA A CA 1
ATOM 726 C C . ALA A 1 90 ? 3.727 -15.504 -4.899 1.00 89.31 90 ALA A C 1
ATOM 728 O O . ALA A 1 90 ? 4.693 -15.100 -5.546 1.00 89.31 90 ALA A O 1
ATOM 729 N N . GLU A 1 91 ? 2.466 -15.307 -5.288 1.00 89.25 91 GLU A N 1
ATOM 730 C CA . GLU A 1 91 ? 2.068 -14.619 -6.523 1.00 89.25 91 GLU A CA 1
ATOM 731 C C . GLU A 1 91 ? 2.589 -13.170 -6.585 1.00 89.25 91 GLU A C 1
ATOM 733 O O . GLU A 1 91 ? 3.049 -12.711 -7.629 1.00 89.25 91 GLU A O 1
ATOM 738 N N . TRP A 1 92 ? 2.595 -12.464 -5.448 1.00 91.19 92 TRP A N 1
ATOM 739 C CA . TRP A 1 92 ? 3.056 -11.079 -5.345 1.00 91.19 92 TRP A CA 1
ATOM 740 C C . TRP A 1 92 ? 4.540 -10.978 -4.981 1.00 91.19 92 TRP A C 1
ATOM 742 O O . TRP A 1 92 ? 5.189 -9.983 -5.311 1.00 91.19 92 TRP A O 1
ATOM 752 N N . HIS A 1 93 ? 5.109 -12.016 -4.361 1.00 90.75 93 HIS A N 1
ATOM 753 C CA . HIS A 1 93 ? 6.523 -12.069 -3.992 1.00 90.75 93 HIS A CA 1
ATOM 754 C C . HIS A 1 93 ? 7.437 -11.946 -5.221 1.00 90.75 93 HIS A C 1
ATOM 756 O O . HIS A 1 93 ? 8.411 -11.193 -5.198 1.00 90.75 93 HIS A O 1
ATOM 762 N N . GLY A 1 94 ? 7.114 -12.636 -6.320 1.00 90.00 94 GLY A N 1
ATOM 763 C CA . GLY A 1 94 ? 7.900 -12.559 -7.557 1.00 90.00 94 GLY A CA 1
ATOM 764 C C . GLY A 1 94 ? 7.932 -11.151 -8.161 1.00 90.00 94 GLY A C 1
ATOM 765 O O . GLY A 1 94 ? 8.994 -10.673 -8.563 1.00 90.00 94 GLY A O 1
ATOM 766 N N . TRP A 1 95 ? 6.784 -10.471 -8.171 1.00 91.31 95 TRP A N 1
ATOM 767 C CA . TRP A 1 95 ? 6.654 -9.107 -8.685 1.00 91.31 95 TRP A CA 1
ATOM 768 C C . TRP A 1 95 ? 7.376 -8.074 -7.812 1.00 91.31 95 TRP A C 1
ATOM 770 O O . TRP A 1 95 ? 8.082 -7.199 -8.326 1.00 91.31 95 TRP A O 1
ATOM 780 N N . LEU A 1 96 ? 7.237 -8.208 -6.488 1.00 91.00 96 LEU A N 1
ATOM 781 C CA . LEU A 1 96 ? 7.848 -7.319 -5.501 1.00 91.00 96 LEU A CA 1
ATOM 782 C C . LEU A 1 96 ? 9.383 -7.390 -5.523 1.00 91.00 96 LEU A C 1
ATOM 784 O O . LEU A 1 96 ? 10.040 -6.367 -5.356 1.00 91.00 96 LEU A O 1
ATOM 788 N N . HIS A 1 97 ? 9.942 -8.582 -5.753 1.00 90.19 97 HIS A N 1
ATOM 789 C CA . HIS A 1 97 ? 11.387 -8.832 -5.802 1.00 90.19 97 HIS A CA 1
ATOM 790 C C . HIS A 1 97 ? 11.996 -8.740 -7.210 1.00 90.19 97 HIS A C 1
ATOM 792 O O . HIS A 1 97 ? 13.119 -9.200 -7.414 1.00 90.19 97 HIS A O 1
ATOM 798 N N . HIS A 1 98 ? 11.274 -8.174 -8.184 1.00 88.00 98 HIS A N 1
ATOM 799 C CA . HIS A 1 98 ? 11.747 -8.008 -9.570 1.00 88.00 98 HIS A CA 1
ATOM 800 C C . HIS A 1 98 ? 12.146 -9.324 -10.259 1.00 88.00 98 HIS A C 1
ATOM 802 O O . HIS A 1 98 ? 12.945 -9.318 -11.191 1.00 88.00 98 HIS A O 1
ATOM 808 N N . ILE A 1 99 ? 11.592 -10.457 -9.812 1.00 89.94 99 ILE A N 1
ATOM 809 C CA . ILE A 1 99 ? 11.816 -11.776 -10.424 1.00 89.94 99 ILE A CA 1
ATOM 810 C C . ILE A 1 99 ? 10.954 -11.915 -11.684 1.00 89.94 99 ILE A C 1
ATOM 812 O O . ILE A 1 99 ? 11.379 -12.502 -12.675 1.00 89.94 99 ILE A O 1
ATOM 816 N N . THR A 1 100 ? 9.736 -11.371 -11.646 1.00 86.94 100 THR A N 1
ATOM 817 C CA . THR A 1 100 ? 8.799 -11.345 -12.773 1.00 86.94 100 THR A CA 1
ATOM 818 C C . THR A 1 100 ? 8.096 -9.994 -12.850 1.00 86.94 100 THR A C 1
ATOM 820 O O . THR A 1 100 ? 7.879 -9.336 -11.835 1.00 86.94 100 THR A O 1
ATOM 823 N N . ASP A 1 101 ? 7.706 -9.587 -14.055 1.00 85.81 101 ASP A N 1
ATOM 824 C CA . ASP A 1 101 ? 6.843 -8.418 -14.274 1.00 85.81 101 ASP A CA 1
ATOM 825 C C . ASP A 1 101 ? 5.353 -8.787 -14.300 1.00 85.81 101 ASP A C 1
ATOM 827 O O . ASP A 1 101 ? 4.485 -7.923 -14.438 1.00 85.81 101 ASP A O 1
ATOM 831 N N . SER A 1 102 ? 5.035 -10.074 -14.139 1.00 86.12 102 SER A N 1
ATOM 832 C CA . SER A 1 102 ? 3.655 -10.526 -13.971 1.00 86.12 102 SER A CA 1
ATOM 833 C C . SER A 1 102 ? 3.158 -10.126 -12.586 1.00 86.12 102 SER A C 1
ATOM 835 O O . SER A 1 102 ? 3.742 -10.520 -11.581 1.00 86.12 102 SER A O 1
ATOM 837 N N . THR A 1 103 ? 2.087 -9.335 -12.529 1.00 85.31 103 THR A N 1
ATOM 838 C CA . THR A 1 103 ? 1.415 -8.985 -11.271 1.00 85.31 103 THR A CA 1
ATOM 839 C C . THR A 1 103 ? 0.800 -10.228 -10.629 1.00 85.31 103 THR A C 1
ATOM 841 O O . THR A 1 103 ? 0.494 -11.190 -11.339 1.00 85.31 103 THR A O 1
ATOM 844 N N . GLY A 1 104 ? 0.583 -10.212 -9.308 1.00 79.12 104 GLY A N 1
ATOM 845 C CA . GLY A 1 104 ? 0.028 -11.370 -8.592 1.00 79.12 104 GLY A CA 1
ATOM 846 C C . GLY A 1 104 ? -1.302 -11.843 -9.182 1.00 79.12 104 GLY A C 1
ATOM 847 O O . GLY A 1 104 ? -1.487 -13.034 -9.407 1.00 79.12 104 GLY A O 1
ATOM 848 N N . ASP A 1 105 ? -2.146 -10.899 -9.606 1.00 80.06 105 ASP A N 1
ATOM 849 C CA . ASP A 1 105 ? -3.416 -11.192 -10.280 1.00 80.06 105 ASP A CA 1
ATOM 850 C C . ASP A 1 105 ? -3.259 -11.955 -11.598 1.00 80.06 105 ASP A C 1
ATOM 852 O O . ASP A 1 105 ? -4.192 -12.610 -12.027 1.00 80.06 105 ASP A O 1
ATOM 856 N N . LYS A 1 106 ? -2.120 -11.842 -12.289 1.00 76.31 106 LYS A N 1
ATOM 857 C CA . LYS A 1 106 ? -1.848 -12.583 -13.532 1.00 76.31 106 LYS A CA 1
ATOM 858 C C . LYS A 1 106 ? -1.148 -13.907 -13.252 1.00 76.31 106 LYS A C 1
ATOM 860 O O . LYS A 1 106 ? -1.322 -14.853 -14.011 1.00 76.31 106 LYS A O 1
ATOM 865 N N . ALA A 1 107 ? -0.351 -13.958 -12.186 1.00 71.12 107 ALA A N 1
ATOM 866 C CA . ALA A 1 107 ? 0.380 -15.146 -11.768 1.00 71.12 107 ALA A CA 1
ATOM 867 C C . ALA A 1 107 ? -0.531 -16.210 -11.134 1.00 71.12 107 ALA A C 1
ATOM 869 O O . ALA A 1 107 ? -0.227 -17.389 -11.240 1.00 71.12 107 ALA A O 1
ATOM 870 N N . SER A 1 108 ? -1.654 -15.815 -10.528 1.00 62.50 108 SER A N 1
ATOM 871 C CA . SER A 1 108 ? -2.641 -16.736 -9.945 1.00 62.50 108 SER A CA 1
ATOM 872 C C . SER A 1 108 ? -3.412 -17.576 -10.973 1.00 62.50 108 SER A C 1
ATOM 874 O O . SER A 1 108 ? -4.033 -18.572 -10.605 1.00 62.50 108 SER A O 1
ATOM 876 N N . PHE A 1 109 ? -3.371 -17.196 -12.256 1.00 57.94 109 PHE A N 1
ATOM 877 C CA . PHE A 1 109 ? -4.020 -17.910 -13.364 1.00 57.94 109 PHE A CA 1
ATOM 878 C C . PHE A 1 109 ? -3.073 -18.814 -14.173 1.00 57.94 109 PHE A C 1
ATOM 880 O O . PHE A 1 109 ? -3.501 -19.368 -15.188 1.00 57.94 109 PHE A O 1
ATOM 887 N N . LEU A 1 110 ? -1.807 -18.941 -13.761 1.00 51.53 110 LEU A N 1
ATOM 888 C CA . LEU A 1 110 ? -0.819 -19.862 -14.339 1.00 51.53 110 LEU A CA 1
ATOM 889 C C . LEU A 1 110 ? -0.714 -21.138 -13.500 1.00 51.53 110 LEU A C 1
ATOM 891 O O . LEU A 1 110 ? -0.598 -22.217 -14.123 1.00 51.53 110 LEU A O 1
#

Foldseek 3Di:
DVVVVVVLVVVCVPQNPVVSVVVCVQQCVVVCVVDVVLVVVVVVCVQWDFPDADPQGKTWTADPPPDDPLPRIDIDGSDSPDDDPVVDDPLCVCCNRVVDVRHSVRSVVD

InterPro domains:
  IPR007763 NADH dehydrogenase [ubiquinone] 1 alpha subcomplex subunit 12 [PF05071] (49-106)
  IPR007763 NADH dehydrogenase [ubiquinone] 1 alpha subcomplex subunit 12 [PTHR12910] (1-105)

pLDDT: mean 79.86, std 9.11, range [49.0, 91.75]

Sequence (110 aa):
MAAVVRSVWQGIREKGLTNFLRYAREEGYLKCLGDGNLLQTKIHNIGATLVGVDTFGNKYYEKLHDTQYGRHRWVEYADKGRYNASQVPAEWHGWLHHITDSTGDKASFL

Radius of gyration: 16.03 Å; chains: 1; bounding box: 37×44×31 Å

Secondary structure (DSSP, 8-state):
-HHHHHHHHHHHHHH-HHHHHHHHHHTTTTGGGT-HHHHHHHHHTTTPEEEEE-TT--EEEE--SSS-TTSSEEEE-S-SSS--GGGS-HHHHHHHTTS-SS-HHHHTT-

Organism: Aegilops tauschii (NCBI:txid37682)